Protein AF-A0A971PGK1-F1 (afdb_monomer_lite)

Sequence (91 aa):
MSVEIVVWLTTFVLIVLAELGDKTQLAILLVTSSHPNQRWMIFLASSLALALCVLVEVTIGATLAHYIGVGMINRISGGVFLIIGLIGIFK

Structure (mmCIF, N/CA/C/O backbone):
data_AF-A0A971PGK1-F1
#
_entry.id   AF-A0A971PGK1-F1
#
loop_
_atom_site.group_PDB
_atom_site.id
_atom_site.type_symbol
_atom_site.label_atom_id
_atom_site.label_alt_id
_atom_site.label_comp_id
_atom_site.label_asym_id
_atom_site.label_entity_id
_atom_site.label_seq_id
_atom_site.pdbx_PDB_ins_code
_atom_site.Cartn_x
_atom_site.Cartn_y
_atom_site.Cartn_z
_atom_site.occupancy
_atom_site.B_iso_or_equiv
_atom_site.auth_seq_id
_atom_site.auth_comp_id
_atom_site.auth_asym_id
_atom_site.auth_atom_id
_atom_site.pdbx_PDB_model_num
ATOM 1 N N . MET A 1 1 ? -1.182 -22.324 13.715 1.00 63.44 1 MET A N 1
ATOM 2 C CA . MET A 1 1 ? -0.605 -21.082 13.152 1.00 63.44 1 MET A CA 1
ATOM 3 C C . MET A 1 1 ? -0.764 -19.986 14.184 1.00 63.44 1 MET A C 1
ATOM 5 O O . MET A 1 1 ? -1.845 -19.883 14.750 1.00 63.44 1 MET A O 1
ATOM 9 N N . SER A 1 2 ? 0.285 -19.213 14.458 1.00 82.75 2 SER A N 1
ATOM 10 C CA . SER A 1 2 ? 0.170 -17.992 15.260 1.00 82.75 2 SER A CA 1
ATOM 11 C C . SER A 1 2 ? -0.761 -17.004 14.550 1.00 82.75 2 SER A C 1
ATOM 13 O O . SER A 1 2 ? -0.715 -16.879 13.327 1.00 82.75 2 SER A O 1
ATOM 15 N N . VAL A 1 3 ? -1.626 -16.320 15.303 1.00 88.44 3 VAL A N 1
ATOM 16 C CA . VAL A 1 3 ? -2.593 -15.345 14.759 1.00 88.44 3 VAL A CA 1
ATOM 17 C C . VAL A 1 3 ? -1.885 -14.271 13.923 1.00 88.44 3 VAL A C 1
ATOM 19 O O . VAL A 1 3 ? -2.379 -13.880 12.872 1.00 88.44 3 VAL A O 1
ATOM 22 N N . GLU A 1 4 ? -0.674 -13.880 14.319 1.00 91.00 4 GLU A N 1
ATOM 23 C CA . GLU A 1 4 ? 0.153 -12.910 13.594 1.00 91.00 4 GLU A CA 1
ATOM 24 C C . GLU A 1 4 ? 0.491 -13.345 12.164 1.00 91.00 4 GLU A C 1
ATOM 26 O O . GLU A 1 4 ? 0.394 -12.543 11.236 1.00 91.00 4 GLU A O 1
ATOM 31 N N . ILE A 1 5 ? 0.822 -14.625 11.954 1.00 91.69 5 ILE A N 1
ATOM 32 C CA . ILE A 1 5 ? 1.170 -15.128 10.619 1.00 91.69 5 ILE A CA 1
ATOM 33 C C . ILE A 1 5 ? -0.058 -15.130 9.700 1.00 91.69 5 ILE A C 1
ATOM 35 O O . ILE A 1 5 ? 0.058 -14.878 8.503 1.00 91.69 5 ILE A O 1
ATOM 39 N N . VAL A 1 6 ? -1.245 -15.385 10.267 1.00 93.12 6 VAL A N 1
ATOM 40 C CA . VAL A 1 6 ? -2.516 -15.353 9.533 1.00 93.12 6 VAL A CA 1
ATOM 41 C C . VAL A 1 6 ? -2.816 -13.923 9.092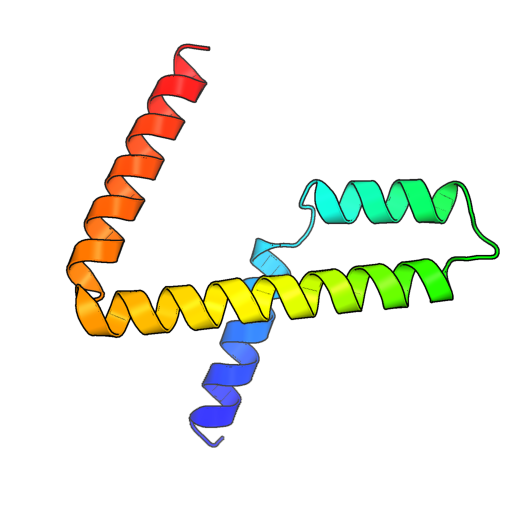 1.00 93.12 6 VAL A C 1
ATOM 43 O O . VAL A 1 6 ? -3.127 -13.700 7.924 1.00 93.12 6 VAL A O 1
ATOM 46 N N . VAL A 1 7 ? -2.691 -12.948 9.996 1.00 91.38 7 VAL A N 1
ATOM 47 C CA . VAL A 1 7 ? -2.937 -11.528 9.696 1.00 91.38 7 VAL A CA 1
ATOM 48 C C . VAL A 1 7 ? -1.959 -11.011 8.643 1.00 91.38 7 VAL A C 1
ATOM 50 O O . VAL A 1 7 ? -2.377 -10.342 7.700 1.00 91.38 7 VAL A O 1
ATOM 53 N N . TRP A 1 8 ? -0.678 -11.366 8.747 1.00 91.44 8 TRP A N 1
ATOM 54 C CA . TRP A 1 8 ? 0.325 -10.974 7.759 1.00 91.44 8 TRP A CA 1
ATOM 55 C C . TRP A 1 8 ? 0.008 -11.535 6.368 1.00 91.44 8 TRP A C 1
ATOM 57 O O . TRP A 1 8 ? -0.060 -10.782 5.399 1.00 91.44 8 TRP A O 1
ATOM 67 N N . LEU A 1 9 ? -0.261 -12.843 6.273 1.00 94.25 9 LEU A N 1
ATOM 68 C CA . LEU A 1 9 ? -0.529 -13.504 4.994 1.00 94.25 9 LEU A CA 1
ATOM 69 C C . LEU A 1 9 ? -1.827 -13.001 4.351 1.00 94.25 9 LEU A C 1
ATOM 71 O O . LEU A 1 9 ? -1.868 -12.748 3.150 1.00 94.25 9 LEU A O 1
ATOM 75 N N . THR A 1 10 ? -2.887 -12.842 5.145 1.00 94.00 10 THR A N 1
ATOM 76 C CA . THR A 1 10 ? -4.184 -12.355 4.651 1.00 94.00 10 THR A CA 1
ATOM 77 C C . THR A 1 10 ? -4.086 -10.920 4.155 1.00 94.00 10 THR A C 1
ATOM 79 O O . THR A 1 10 ? -4.523 -10.642 3.044 1.00 94.00 10 THR A O 1
ATOM 82 N N . THR A 1 11 ? -3.454 -10.030 4.924 1.00 91.12 11 THR A N 1
ATOM 83 C CA . THR A 1 11 ? -3.240 -8.633 4.523 1.00 91.12 11 THR A CA 1
ATOM 84 C C . THR A 1 11 ? -2.386 -8.550 3.260 1.00 91.12 11 THR A C 1
ATOM 86 O O . THR A 1 11 ? -2.744 -7.834 2.331 1.00 91.12 11 THR A O 1
ATOM 89 N N . PHE A 1 12 ? -1.303 -9.330 3.180 1.00 89.25 12 PHE A N 1
ATOM 90 C CA . PHE A 1 12 ? -0.450 -9.381 1.995 1.00 89.25 12 PHE A CA 1
ATOM 91 C C . PHE A 1 12 ? -1.230 -9.804 0.745 1.00 89.25 12 PHE A C 1
ATOM 93 O O . PHE A 1 12 ? -1.195 -9.114 -0.271 1.00 89.25 12 PHE A O 1
ATOM 100 N N . VAL A 1 13 ? -1.976 -10.909 0.827 1.00 92.44 13 VAL A N 1
ATOM 101 C CA . VAL A 1 13 ? -2.766 -11.423 -0.300 1.00 92.44 13 VAL A CA 1
ATOM 102 C C . VAL A 1 13 ? -3.861 -10.436 -0.706 1.00 92.44 13 VAL A C 1
ATOM 104 O O . VAL A 1 13 ? -4.035 -10.192 -1.897 1.00 92.44 13 VAL A O 1
ATOM 107 N N . LEU A 1 14 ? -4.567 -9.841 0.261 1.00 92.12 14 LEU A N 1
ATOM 108 C CA . LEU A 1 14 ? -5.616 -8.854 -0.002 1.00 92.12 14 LEU A CA 1
ATOM 109 C C . LEU A 1 14 ? -5.073 -7.617 -0.717 1.00 92.12 14 LEU A C 1
ATOM 111 O O . LEU A 1 14 ? -5.671 -7.194 -1.700 1.00 92.12 14 LEU A O 1
ATOM 115 N N . ILE A 1 15 ? -3.945 -7.066 -0.260 1.00 88.25 15 ILE A N 1
ATOM 116 C CA . ILE A 1 15 ? -3.334 -5.887 -0.886 1.00 88.25 15 ILE A CA 1
ATOM 117 C C . ILE A 1 15 ? -2.847 -6.227 -2.293 1.00 88.25 15 ILE A C 1
ATOM 119 O O . ILE A 1 15 ? -3.148 -5.497 -3.229 1.00 88.25 15 ILE A O 1
ATOM 123 N N . VAL A 1 16 ? -2.158 -7.359 -2.479 1.00 85.69 16 VAL A N 1
ATOM 124 C CA . VAL A 1 16 ? -1.691 -7.771 -3.813 1.00 85.69 16 VAL A CA 1
ATOM 125 C C . VAL A 1 16 ? -2.858 -7.925 -4.785 1.00 85.69 16 VAL A C 1
ATOM 127 O O . VAL A 1 16 ? -2.752 -7.468 -5.916 1.00 85.69 16 VAL A O 1
ATOM 130 N N . LEU A 1 17 ? -3.964 -8.541 -4.358 1.00 89.12 17 LEU A N 1
ATOM 131 C CA . LEU A 1 17 ? -5.169 -8.689 -5.179 1.00 89.12 17 LEU A CA 1
ATOM 132 C C . LEU A 1 17 ? -5.852 -7.350 -5.471 1.00 89.12 17 LEU A C 1
ATOM 134 O O . LEU A 1 17 ? -6.318 -7.156 -6.588 1.00 89.12 17 LEU A O 1
ATOM 138 N N . ALA A 1 18 ? -5.924 -6.454 -4.485 1.00 87.12 18 ALA A N 1
ATOM 139 C CA . ALA A 1 18 ? -6.544 -5.140 -4.638 1.00 87.12 18 ALA A CA 1
ATOM 140 C C . ALA A 1 18 ? -5.751 -4.231 -5.588 1.00 87.12 18 ALA A C 1
ATOM 142 O O . ALA A 1 18 ? -6.347 -3.491 -6.363 1.00 87.12 18 ALA A O 1
ATOM 143 N N . GLU A 1 19 ? -4.422 -4.326 -5.553 1.00 84.88 19 GLU A N 1
ATOM 144 C CA . GLU A 1 19 ? -3.512 -3.533 -6.386 1.00 84.88 19 GLU A CA 1
ATOM 145 C C . GLU A 1 19 ? -3.240 -4.168 -7.760 1.00 84.88 19 GLU A C 1
ATOM 147 O O . GLU A 1 19 ? -2.643 -3.538 -8.638 1.00 84.88 19 GLU A O 1
ATOM 152 N N . LEU A 1 20 ? -3.636 -5.430 -7.976 1.00 83.25 20 LEU A N 1
ATOM 153 C CA . LEU A 1 20 ? -3.339 -6.148 -9.213 1.00 83.25 20 LEU A CA 1
ATOM 154 C C . LEU A 1 20 ? -4.039 -5.493 -10.409 1.00 83.25 20 LEU A C 1
ATOM 156 O O . LEU A 1 20 ? -5.265 -5.474 -10.505 1.00 83.25 20 LEU A O 1
ATOM 160 N N . GLY A 1 21 ? -3.247 -5.030 -11.373 1.00 78.00 21 GLY A N 1
ATOM 161 C CA . GLY A 1 21 ? -3.774 -4.399 -12.582 1.00 78.00 21 GLY A CA 1
ATOM 162 C C . GLY A 1 21 ? -4.129 -2.924 -12.412 1.00 78.00 21 GLY A C 1
ATOM 163 O O . GLY A 1 21 ? -4.780 -2.361 -13.296 1.00 78.00 21 GLY A O 1
ATOM 164 N N . ASP A 1 22 ? -3.675 -2.281 -11.333 1.00 89.81 22 ASP A N 1
ATOM 165 C CA . ASP A 1 22 ? -3.736 -0.827 -11.242 1.00 89.81 22 ASP A CA 1
ATOM 166 C C . ASP A 1 22 ? -2.930 -0.159 -12.377 1.00 89.81 22 ASP A C 1
ATOM 168 O O . ASP A 1 22 ? -1.968 -0.699 -12.942 1.00 89.81 22 ASP A O 1
ATOM 172 N N . LYS A 1 23 ? -3.331 1.066 -12.721 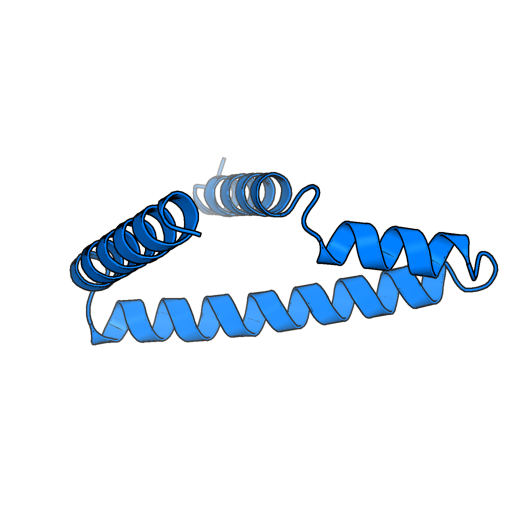1.00 86.88 23 LYS A N 1
ATOM 173 C CA . LYS A 1 23 ? -2.707 1.906 -13.744 1.00 86.88 23 LYS A CA 1
ATOM 174 C C . LYS A 1 23 ? -1.211 2.090 -13.502 1.00 86.88 23 LYS A C 1
ATOM 176 O O . LYS A 1 23 ? -0.457 2.177 -14.471 1.00 86.88 23 LYS A O 1
ATOM 181 N N . THR A 1 24 ? -0.769 2.123 -12.244 1.00 89.19 24 THR A N 1
ATOM 182 C CA . THR A 1 24 ? 0.656 2.208 -11.902 1.00 89.19 24 THR A CA 1
ATOM 183 C C . THR A 1 24 ? 1.427 0.961 -12.349 1.00 89.19 24 THR A C 1
ATOM 185 O O . THR A 1 24 ? 2.482 1.089 -12.973 1.00 89.19 24 THR A O 1
ATOM 188 N N . GLN A 1 25 ? 0.879 -0.241 -12.143 1.00 90.44 25 GLN A N 1
ATOM 189 C CA . GLN A 1 25 ? 1.494 -1.499 -12.580 1.00 90.44 25 GLN A CA 1
ATOM 190 C C . GLN A 1 25 ? 1.567 -1.596 -14.108 1.00 90.44 25 GLN A C 1
ATOM 192 O O . GLN A 1 25 ? 2.603 -1.980 -14.656 1.00 90.44 25 GLN A O 1
ATOM 197 N N . LEU A 1 26 ? 0.508 -1.181 -14.813 1.00 91.12 26 LEU A N 1
ATOM 198 C CA . LEU A 1 26 ? 0.514 -1.112 -16.278 1.00 91.12 26 LEU A CA 1
ATOM 199 C C . LEU A 1 26 ? 1.557 -0.113 -16.802 1.00 91.12 26 LEU A C 1
ATOM 201 O O . LEU A 1 26 ? 2.265 -0.414 -17.763 1.00 91.12 26 LEU A O 1
ATOM 205 N N . ALA A 1 27 ? 1.710 1.046 -16.156 1.00 92.06 27 ALA A N 1
ATOM 206 C CA . ALA A 1 27 ? 2.740 2.017 -16.518 1.00 92.06 27 ALA A CA 1
ATOM 207 C C . ALA A 1 27 ? 4.157 1.446 -16.334 1.00 92.06 27 ALA A C 1
ATOM 209 O O . ALA A 1 27 ? 4.997 1.591 -17.222 1.00 92.06 27 ALA A O 1
ATOM 210 N N . ILE A 1 28 ? 4.417 0.739 -15.228 1.00 93.62 28 ILE A N 1
ATOM 211 C CA . ILE A 1 28 ? 5.708 0.078 -14.976 1.00 93.62 28 ILE A CA 1
ATOM 212 C C . ILE A 1 28 ? 5.993 -0.984 -16.043 1.00 93.62 28 ILE A C 1
ATOM 214 O O . ILE A 1 28 ? 7.118 -1.060 -16.547 1.00 93.62 28 ILE A O 1
ATOM 218 N N . LEU A 1 29 ? 4.985 -1.773 -16.428 1.00 92.00 29 LEU A N 1
ATOM 219 C CA . LEU A 1 29 ? 5.106 -2.755 -17.506 1.00 92.00 29 LEU A CA 1
ATOM 220 C C . LEU A 1 29 ? 5.478 -2.084 -18.834 1.00 92.00 29 LEU A C 1
ATOM 222 O O . LEU A 1 29 ? 6.444 -2.502 -19.465 1.00 92.00 29 LEU A O 1
ATOM 226 N N . LEU A 1 30 ? 4.797 -1.000 -19.219 1.00 93.38 30 LEU A N 1
ATOM 227 C CA . LEU A 1 30 ? 5.089 -0.251 -20.451 1.00 93.38 30 LEU A CA 1
ATOM 228 C C . LEU A 1 30 ? 6.499 0.363 -20.459 1.00 93.38 30 LEU A C 1
ATOM 230 O O . LEU A 1 30 ? 7.210 0.298 -21.469 1.00 93.38 30 LEU A O 1
ATOM 234 N N . VAL A 1 31 ? 6.928 0.929 -19.326 1.00 93.50 31 VAL A N 1
ATOM 235 C CA . VAL A 1 31 ? 8.280 1.489 -19.162 1.00 93.50 31 VAL A CA 1
ATOM 236 C C . VAL A 1 31 ? 9.335 0.387 -19.270 1.00 93.50 31 VAL A C 1
ATOM 238 O O . VAL A 1 31 ? 10.351 0.576 -19.942 1.00 93.50 31 VAL A O 1
ATOM 241 N N . THR A 1 32 ? 9.064 -0.781 -18.682 1.00 95.25 32 THR A N 1
ATOM 242 C CA . THR A 1 32 ? 9.938 -1.960 -18.751 1.00 95.25 32 THR A CA 1
ATOM 243 C C . THR A 1 32 ? 10.020 -2.526 -20.168 1.00 95.25 32 THR A C 1
ATOM 245 O O . THR A 1 32 ? 11.113 -2.855 -20.626 1.00 95.25 32 THR A O 1
ATOM 248 N N . SER A 1 33 ? 8.898 -2.588 -20.893 1.00 92.75 33 SER A N 1
ATOM 249 C CA . SER A 1 33 ? 8.861 -3.023 -22.295 1.00 92.75 33 SER A CA 1
ATOM 250 C C . SER A 1 33 ? 9.659 -2.098 -23.214 1.00 92.75 33 SER A C 1
ATOM 252 O O . SER A 1 33 ? 10.308 -2.578 -24.138 1.00 92.75 33 SER A O 1
ATOM 254 N N . SER A 1 34 ? 9.661 -0.790 -22.940 1.00 93.69 34 SER A N 1
ATOM 255 C CA . SER A 1 34 ? 10.449 0.192 -23.701 1.00 93.69 34 SER A CA 1
ATOM 256 C C . SER A 1 34 ? 11.952 0.155 -23.376 1.00 93.69 34 SER A C 1
ATOM 258 O O . SER A 1 34 ? 12.764 0.555 -24.205 1.00 93.69 34 SER A O 1
ATOM 260 N N . HIS A 1 35 ? 12.341 -0.342 -22.193 1.00 92.50 35 HIS A N 1
ATOM 261 C CA . HIS A 1 35 ? 13.733 -0.359 -21.714 1.00 92.50 35 HIS A CA 1
ATOM 262 C C . HIS A 1 35 ? 14.148 -1.747 -21.182 1.00 92.50 35 HIS A C 1
ATOM 264 O O . HIS A 1 35 ? 14.454 -1.903 -19.993 1.00 92.50 35 HIS A O 1
ATOM 270 N N . PRO A 1 36 ? 14.229 -2.778 -22.045 1.00 88.31 36 PRO A N 1
ATOM 271 C CA . PRO A 1 36 ? 14.430 -4.167 -21.617 1.00 88.31 36 PRO A CA 1
ATOM 272 C C . PRO A 1 36 ? 15.751 -4.397 -20.863 1.00 88.31 36 PRO A C 1
ATOM 274 O O . PRO A 1 36 ? 15.805 -5.207 -19.934 1.00 88.31 36 PRO A O 1
ATOM 277 N N . ASN A 1 37 ? 16.804 -3.644 -21.199 1.00 92.94 37 ASN A N 1
ATOM 278 C CA . ASN A 1 37 ? 18.113 -3.729 -20.536 1.00 92.94 37 ASN A CA 1
ATOM 279 C C . ASN A 1 37 ? 18.091 -3.211 -19.086 1.00 92.94 37 ASN A C 1
ATOM 281 O O . ASN A 1 37 ? 18.983 -3.531 -18.306 1.00 92.94 37 ASN A O 1
ATOM 285 N N . GLN A 1 38 ? 17.074 -2.433 -18.710 1.00 93.44 38 GLN A N 1
ATOM 286 C CA . GLN A 1 38 ? 16.943 -1.800 -17.396 1.00 93.44 38 GLN A CA 1
ATOM 287 C C . GLN A 1 38 ? 15.883 -2.465 -16.506 1.00 93.44 38 GLN A C 1
ATOM 289 O O . GLN A 1 38 ? 15.602 -1.972 -15.415 1.00 93.44 38 GLN A O 1
ATOM 294 N N . ARG A 1 39 ? 15.323 -3.610 -16.920 1.00 92.75 39 ARG A N 1
ATOM 295 C CA . ARG A 1 39 ? 14.224 -4.309 -16.225 1.00 92.75 39 ARG A CA 1
ATOM 296 C C . ARG A 1 39 ? 14.426 -4.483 -14.715 1.00 92.75 39 ARG A C 1
ATOM 298 O O . ARG A 1 39 ? 13.504 -4.248 -13.944 1.00 92.75 39 ARG A O 1
ATOM 305 N N . TRP A 1 40 ? 15.636 -4.839 -14.281 1.00 93.19 40 TRP A N 1
ATOM 306 C CA . TRP A 1 40 ? 15.945 -5.047 -12.863 1.00 93.19 40 TRP A CA 1
ATOM 307 C C . TRP A 1 40 ? 16.000 -3.737 -12.075 1.00 93.19 40 TRP A C 1
ATOM 309 O O . TRP A 1 40 ? 15.530 -3.682 -10.943 1.00 93.19 40 TRP A O 1
ATOM 319 N N . MET A 1 41 ? 16.521 -2.671 -12.686 1.00 95.19 41 MET A N 1
ATOM 320 C CA . MET A 1 41 ? 16.531 -1.337 -12.087 1.00 95.19 41 MET A CA 1
ATOM 321 C C . MET A 1 41 ? 15.104 -0.803 -11.938 1.00 95.19 41 MET A C 1
ATOM 323 O O . MET A 1 41 ? 14.748 -0.306 -10.875 1.00 95.19 41 MET A O 1
ATOM 327 N N . ILE A 1 42 ? 14.277 -0.956 -12.976 1.00 94.75 42 ILE A N 1
ATOM 328 C CA . ILE A 1 42 ? 12.873 -0.525 -12.967 1.00 94.75 42 ILE A CA 1
ATOM 329 C C . ILE A 1 42 ? 12.079 -1.318 -11.924 1.00 94.75 42 ILE A C 1
ATOM 331 O O . ILE A 1 42 ? 11.313 -0.730 -11.162 1.00 94.75 42 ILE A O 1
ATOM 335 N N . PHE A 1 43 ? 12.304 -2.630 -11.828 1.00 92.56 43 PHE A N 1
ATOM 336 C CA . PHE A 1 43 ? 11.697 -3.475 -10.801 1.00 92.56 43 PHE A CA 1
ATOM 337 C C . PHE A 1 43 ? 12.061 -3.016 -9.383 1.00 92.56 43 PHE A C 1
ATOM 339 O O . PHE A 1 43 ? 11.174 -2.842 -8.552 1.00 92.56 43 PHE A O 1
ATOM 346 N N . LEU A 1 44 ? 13.344 -2.769 -9.103 1.00 95.62 44 LEU A N 1
ATOM 347 C CA . LEU A 1 44 ? 13.779 -2.305 -7.782 1.00 95.62 44 LEU A CA 1
ATOM 348 C C . LEU A 1 44 ? 13.234 -0.912 -7.456 1.00 95.62 44 LEU A C 1
ATOM 350 O O . LEU A 1 44 ? 12.733 -0.698 -6.355 1.00 95.62 44 LEU A O 1
ATOM 354 N N . ALA A 1 45 ? 13.287 0.016 -8.412 1.00 94.38 45 ALA A N 1
ATOM 355 C CA . ALA A 1 45 ? 12.786 1.373 -8.230 1.00 94.38 45 ALA A CA 1
ATOM 356 C C . ALA A 1 45 ? 11.273 1.390 -7.961 1.00 94.38 45 ALA A C 1
ATOM 358 O O . ALA A 1 45 ? 10.825 2.036 -7.017 1.00 94.38 45 ALA A O 1
ATOM 359 N N . SER A 1 46 ? 10.493 0.644 -8.749 1.00 93.19 46 SER A N 1
ATOM 360 C CA . SER A 1 46 ? 9.039 0.542 -8.569 1.00 93.19 46 SER A CA 1
ATOM 361 C C . SER A 1 46 ? 8.652 -0.179 -7.280 1.00 93.19 46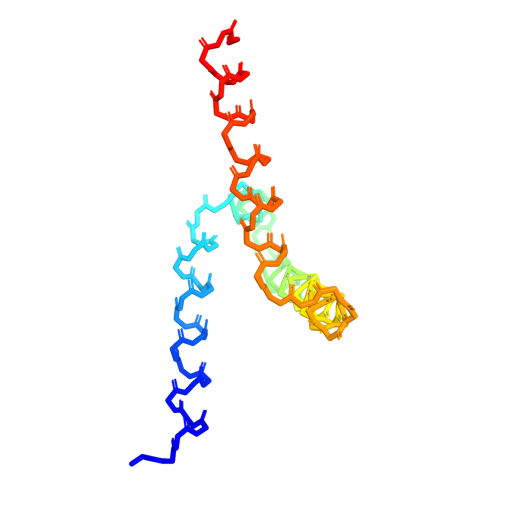 SER A C 1
ATOM 363 O O . SER A 1 46 ? 7.767 0.290 -6.570 1.00 93.19 46 SER A O 1
ATOM 365 N N . SER A 1 47 ? 9.350 -1.260 -6.924 1.00 91.81 47 SER A N 1
ATOM 366 C CA . SER A 1 47 ? 9.118 -1.977 -5.663 1.00 91.81 47 SER A CA 1
ATOM 367 C C . SER A 1 47 ? 9.401 -1.090 -4.451 1.00 91.81 47 SER A C 1
ATOM 369 O O . SER A 1 47 ? 8.632 -1.086 -3.493 1.00 91.81 47 SER A O 1
ATOM 371 N N . LEU A 1 48 ? 10.485 -0.308 -4.494 1.00 95.31 48 LEU A N 1
ATOM 372 C CA . LEU A 1 48 ? 10.841 0.619 -3.423 1.00 95.31 48 LEU A CA 1
ATOM 373 C C . LEU A 1 48 ? 9.832 1.767 -3.327 1.00 95.31 48 LEU A C 1
ATOM 375 O O . LEU A 1 48 ? 9.405 2.109 -2.227 1.00 95.31 48 LEU A O 1
ATOM 379 N N . ALA A 1 49 ? 9.405 2.322 -4.463 1.00 92.94 49 ALA A N 1
ATOM 380 C CA . ALA A 1 49 ? 8.364 3.343 -4.498 1.00 92.94 49 ALA A CA 1
ATOM 381 C C . ALA A 1 49 ? 7.045 2.832 -3.894 1.00 92.94 49 ALA A C 1
ATOM 383 O O . ALA A 1 49 ? 6.460 3.515 -3.055 1.00 92.94 49 ALA A O 1
ATOM 384 N N . LEU A 1 50 ? 6.620 1.615 -4.253 1.00 90.44 50 LEU A N 1
ATOM 385 C CA . LEU A 1 50 ? 5.425 0.981 -3.692 1.00 90.44 50 LEU A CA 1
ATOM 386 C C . LEU A 1 50 ? 5.566 0.763 -2.181 1.00 90.44 50 LEU A C 1
ATOM 388 O O . LEU A 1 50 ? 4.674 1.128 -1.423 1.00 90.44 50 LEU A O 1
ATOM 392 N N . ALA A 1 51 ? 6.703 0.228 -1.728 1.00 91.38 51 ALA A N 1
ATOM 393 C CA . ALA A 1 51 ? 6.953 -0.005 -0.307 1.00 91.38 51 ALA A CA 1
ATOM 394 C C . ALA A 1 51 ? 6.907 1.296 0.512 1.00 91.38 51 ALA A C 1
ATOM 396 O O . ALA A 1 51 ? 6.325 1.319 1.595 1.00 91.38 51 ALA A O 1
ATOM 397 N N . LEU A 1 52 ? 7.481 2.385 -0.010 1.00 95.38 52 LEU A N 1
ATOM 398 C CA . LEU A 1 52 ? 7.405 3.700 0.627 1.00 95.38 52 LEU A CA 1
ATOM 399 C C . LEU A 1 52 ? 5.979 4.257 0.633 1.00 95.38 52 LEU A C 1
ATOM 401 O O . LEU A 1 52 ? 5.567 4.831 1.637 1.00 95.38 52 LEU A O 1
ATOM 405 N N . CYS A 1 53 ? 5.221 4.071 -0.449 1.00 92.69 53 CYS A N 1
ATOM 406 C CA . CYS A 1 53 ? 3.828 4.507 -0.517 1.00 92.69 53 CYS A CA 1
ATOM 407 C C . CYS A 1 53 ? 2.978 3.793 0.540 1.00 92.69 53 CYS A C 1
ATOM 409 O O . CYS A 1 53 ? 2.345 4.452 1.361 1.00 92.69 53 CYS A O 1
ATOM 411 N N . VAL A 1 54 ? 3.067 2.461 0.606 1.00 90.88 54 VAL A N 1
ATOM 412 C CA . VAL A 1 54 ? 2.348 1.649 1.600 1.00 90.88 54 VAL A CA 1
ATOM 413 C C . VAL A 1 54 ? 2.766 2.020 3.023 1.00 90.88 54 VAL A C 1
ATOM 415 O O . VAL A 1 54 ? 1.925 2.103 3.916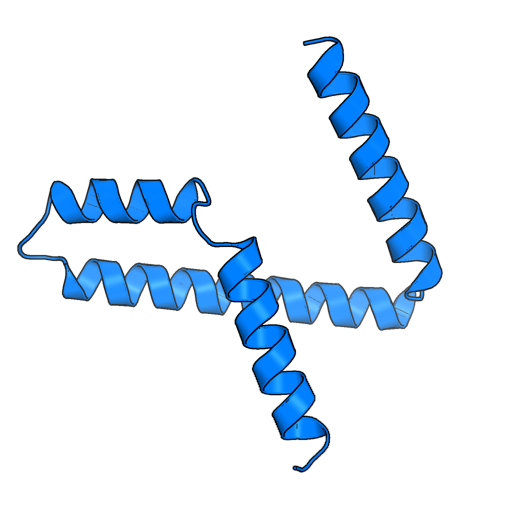 1.00 90.88 54 VAL A O 1
ATOM 418 N N . LEU A 1 55 ? 4.054 2.290 3.260 1.00 93.06 55 LEU A N 1
ATOM 419 C CA . LEU A 1 55 ? 4.528 2.748 4.566 1.00 93.06 55 LEU A CA 1
ATOM 420 C C . LEU A 1 55 ? 3.829 4.050 4.985 1.00 93.06 55 LEU A C 1
ATOM 422 O O . LEU A 1 55 ? 3.378 4.176 6.125 1.00 93.06 55 LEU A O 1
ATOM 426 N N . VAL A 1 56 ? 3.713 5.009 4.068 1.00 95.88 56 VAL A N 1
ATOM 427 C CA . VAL A 1 56 ? 3.019 6.280 4.312 1.00 95.88 56 VAL A CA 1
ATOM 428 C C . VAL A 1 56 ? 1.517 6.060 4.524 1.00 95.88 56 VAL A C 1
ATOM 430 O O . VAL A 1 56 ? 0.956 6.578 5.486 1.00 95.88 56 VAL A O 1
ATOM 433 N N . GLU A 1 57 ? 0.864 5.250 3.694 1.00 91.75 57 GLU A N 1
ATOM 434 C CA . GLU A 1 57 ? -0.568 4.950 3.815 1.00 91.75 57 GLU A CA 1
ATOM 435 C C . GLU A 1 57 ? -0.914 4.284 5.146 1.00 91.75 57 GLU A C 1
ATOM 437 O O . GLU A 1 57 ? -1.839 4.714 5.837 1.00 91.75 57 GLU A O 1
ATOM 442 N N . VAL A 1 58 ? -0.148 3.265 5.542 1.00 91.19 58 VAL A N 1
ATOM 443 C CA . VAL A 1 58 ? -0.381 2.527 6.787 1.00 91.19 58 VAL A CA 1
ATOM 444 C C . VAL A 1 58 ? -0.094 3.406 8.001 1.00 91.19 58 VAL A C 1
ATOM 446 O O . VAL A 1 58 ? -0.880 3.399 8.947 1.00 91.19 58 VAL A O 1
ATOM 449 N N . THR A 1 59 ? 0.990 4.191 7.993 1.00 94.44 59 THR A N 1
ATOM 450 C CA . THR A 1 59 ? 1.314 5.080 9.125 1.00 94.44 59 THR A CA 1
ATOM 451 C C . THR A 1 59 ? 0.251 6.156 9.318 1.00 94.44 59 THR A C 1
ATOM 453 O O . THR A 1 59 ? -0.224 6.359 10.439 1.00 94.44 59 THR A O 1
ATOM 456 N N . ILE A 1 60 ? -0.184 6.804 8.237 1.00 94.56 60 ILE A N 1
ATOM 457 C CA . ILE A 1 60 ? -1.245 7.812 8.278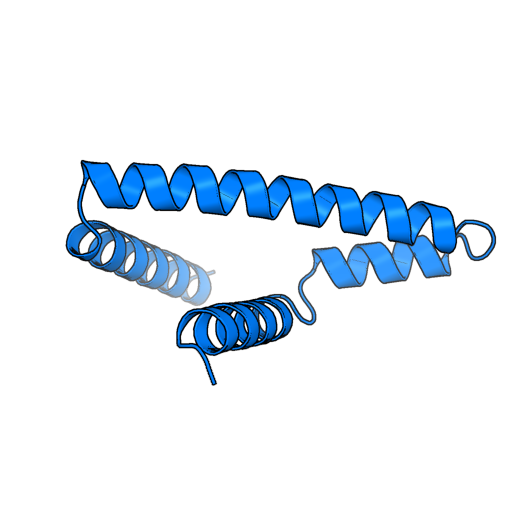 1.00 94.56 60 ILE A CA 1
ATOM 458 C C . ILE A 1 60 ? -2.580 7.172 8.673 1.00 94.56 60 ILE A C 1
ATOM 460 O O . ILE A 1 60 ? -3.254 7.670 9.575 1.00 94.56 60 ILE A O 1
ATOM 464 N N . GLY A 1 61 ? -2.946 6.050 8.050 1.00 91.25 61 GLY A N 1
ATOM 465 C CA . GLY A 1 61 ? -4.201 5.346 8.305 1.00 91.25 61 GLY A CA 1
ATOM 466 C C . GLY A 1 61 ? -4.322 4.853 9.746 1.00 91.25 61 GLY A C 1
ATOM 467 O O . GLY A 1 61 ? -5.349 5.078 10.386 1.00 91.25 61 GLY A O 1
ATOM 468 N N . ALA A 1 62 ? -3.261 4.254 10.292 1.00 90.62 62 ALA A N 1
ATOM 469 C CA . ALA A 1 62 ? -3.223 3.807 11.683 1.00 90.62 62 ALA A CA 1
ATOM 470 C C . ALA A 1 62 ? -3.303 4.986 12.664 1.00 90.62 62 ALA A C 1
ATOM 472 O O . ALA A 1 62 ? -4.048 4.929 13.644 1.00 90.62 62 ALA A O 1
ATOM 473 N N . THR A 1 63 ? -2.588 6.078 12.376 1.00 92.81 63 THR A N 1
ATOM 474 C CA . THR A 1 63 ? -2.620 7.292 13.203 1.00 92.81 63 THR A CA 1
ATOM 475 C C . THR A 1 63 ? -4.020 7.905 13.217 1.00 92.81 63 THR A C 1
ATOM 477 O O . THR A 1 63 ? -4.573 8.172 14.281 1.00 92.81 63 THR A O 1
ATOM 480 N N . LEU A 1 64 ? -4.648 8.066 12.050 1.00 91.56 64 LEU A N 1
ATOM 481 C CA . LEU A 1 64 ? -6.027 8.549 11.942 1.00 91.56 64 LEU A CA 1
ATOM 482 C C . LEU A 1 64 ? -7.007 7.629 12.674 1.00 91.56 64 LEU A C 1
ATOM 484 O O . LEU A 1 64 ? -7.840 8.115 13.439 1.00 91.56 64 LEU A O 1
ATOM 488 N N . ALA A 1 65 ? -6.888 6.311 12.502 1.00 90.75 65 ALA A N 1
ATOM 489 C CA . ALA A 1 65 ? -7.740 5.342 13.188 1.00 90.75 65 ALA A CA 1
ATOM 490 C C . ALA A 1 65 ? -7.662 5.473 14.713 1.00 90.75 65 ALA A C 1
ATOM 492 O O . ALA A 1 65 ? -8.684 5.319 15.384 1.00 90.75 65 ALA A O 1
ATOM 493 N N . HIS A 1 66 ? -6.488 5.824 15.243 1.00 91.12 66 HIS A N 1
ATOM 494 C CA . HIS A 1 66 ? -6.292 6.079 16.664 1.00 91.12 66 HIS A CA 1
ATOM 495 C C . HIS A 1 66 ? -6.962 7.382 17.142 1.00 91.12 66 HIS A C 1
ATOM 497 O O . HIS A 1 66 ? -7.517 7.410 18.237 1.00 91.12 66 HIS A O 1
ATOM 503 N N . TYR A 1 67 ? -6.947 8.458 16.345 1.00 91.31 67 TYR A N 1
ATOM 504 C CA . TYR A 1 67 ? -7.502 9.759 16.757 1.00 91.31 67 TYR A CA 1
ATOM 505 C C . TYR A 1 67 ? -9.022 9.886 16.592 1.00 91.31 67 TYR A C 1
ATOM 507 O O . TYR A 1 67 ? -9.688 10.412 17.480 1.00 91.31 67 TYR A O 1
ATOM 515 N N . ILE A 1 68 ? -9.574 9.453 15.455 1.00 89.75 68 ILE A N 1
ATOM 516 C CA . ILE A 1 68 ? -10.992 9.682 15.100 1.00 89.75 68 ILE A CA 1
ATOM 517 C C . ILE A 1 68 ? -11.857 8.417 15.175 1.00 89.75 68 ILE A C 1
ATOM 519 O O . ILE A 1 68 ? -13.079 8.494 15.040 1.00 89.75 68 ILE A O 1
ATOM 523 N N . GLY A 1 69 ? -11.240 7.258 15.421 1.00 89.56 69 GLY A N 1
ATOM 524 C CA . GLY A 1 69 ? -11.913 5.968 15.514 1.00 89.56 69 GLY A CA 1
ATOM 525 C C . GLY A 1 69 ? -12.299 5.376 14.153 1.00 89.56 69 GLY A C 1
ATOM 526 O O . GLY A 1 69 ? -12.758 6.059 13.235 1.00 89.56 69 GLY A O 1
ATOM 527 N N . VAL A 1 70 ? -12.176 4.050 14.039 1.00 88.88 70 VAL A N 1
ATOM 528 C CA . VAL A 1 70 ? -12.433 3.287 12.799 1.00 88.88 70 VAL A CA 1
ATOM 529 C C . VAL A 1 70 ? -13.862 3.487 12.267 1.00 88.88 70 VAL A C 1
ATOM 531 O O . VAL A 1 70 ? -14.086 3.541 11.059 1.00 88.88 70 VAL A O 1
ATOM 534 N N . GLY A 1 71 ? -14.843 3.657 13.160 1.00 89.50 71 GLY A N 1
ATOM 535 C CA . GLY A 1 71 ? -16.243 3.859 12.777 1.00 89.50 71 GLY A CA 1
ATOM 536 C C . GLY A 1 71 ? -16.488 5.152 11.991 1.00 89.50 71 GLY A C 1
ATOM 537 O O . GLY A 1 71 ? -17.284 5.151 11.052 1.00 89.50 71 GLY A O 1
ATOM 538 N N . MET A 1 72 ? -15.792 6.242 12.336 1.00 90.94 72 MET A N 1
ATOM 539 C CA . MET A 1 72 ? -15.917 7.512 11.616 1.00 90.94 72 MET A CA 1
ATOM 540 C C . MET A 1 72 ? -15.231 7.431 10.248 1.00 90.94 72 MET A C 1
ATOM 542 O O . MET A 1 72 ? -15.804 7.870 9.252 1.00 90.94 72 MET A O 1
ATOM 546 N N . ILE A 1 73 ? -14.059 6.790 10.182 1.00 91.00 73 ILE A N 1
ATOM 547 C CA . ILE A 1 73 ? -13.323 6.553 8.930 1.00 91.00 73 ILE A CA 1
ATOM 548 C C . ILE A 1 73 ? -14.191 5.789 7.926 1.00 91.00 73 ILE A C 1
ATOM 550 O O . ILE A 1 73 ? -14.308 6.213 6.780 1.00 91.00 73 ILE A O 1
ATOM 554 N N . ASN A 1 74 ? -14.866 4.720 8.360 1.00 91.31 74 ASN A N 1
ATOM 555 C CA . ASN A 1 74 ? -15.744 3.941 7.484 1.00 91.31 74 ASN A CA 1
ATOM 556 C C . ASN A 1 74 ? -16.928 4.758 6.947 1.00 91.31 74 ASN A C 1
ATOM 558 O O . ASN A 1 74 ? -17.267 4.642 5.771 1.00 91.31 74 ASN A O 1
ATOM 562 N N . ARG A 1 75 ? -17.543 5.614 7.777 1.00 93.50 75 ARG A N 1
ATOM 563 C CA . ARG A 1 75 ? -18.646 6.489 7.336 1.00 93.50 75 ARG A CA 1
ATOM 564 C C . ARG A 1 75 ? -18.179 7.521 6.313 1.00 93.50 75 ARG A C 1
ATOM 566 O O . ARG A 1 75 ? -18.853 7.716 5.306 1.00 93.50 75 ARG A O 1
ATOM 573 N N . ILE A 1 76 ? -17.030 8.154 6.559 1.00 93.81 76 ILE A N 1
ATOM 574 C CA . ILE A 1 76 ? -16.451 9.147 5.646 1.00 93.81 76 ILE A CA 1
ATOM 575 C C . ILE A 1 76 ? -16.054 8.477 4.328 1.00 93.81 76 ILE A C 1
ATOM 577 O O . ILE A 1 76 ? -16.454 8.953 3.270 1.00 93.81 76 ILE A O 1
ATOM 581 N N . SER A 1 77 ? -15.336 7.352 4.386 1.00 91.81 77 SER A N 1
ATOM 582 C CA . SER A 1 77 ? -14.909 6.597 3.203 1.00 91.81 77 SER A CA 1
ATOM 583 C C . SER A 1 77 ? -16.103 6.165 2.349 1.00 91.81 77 SER A C 1
ATOM 585 O O . SER A 1 77 ? -16.132 6.438 1.151 1.00 91.81 77 SER A O 1
ATOM 587 N N . GLY A 1 78 ? -17.148 5.601 2.967 1.00 93.94 78 GLY A N 1
ATOM 588 C CA . GLY A 1 78 ? -18.381 5.242 2.264 1.00 93.94 78 GLY A CA 1
ATOM 589 C C . GLY A 1 78 ? -19.068 6.446 1.610 1.00 93.94 78 GLY A C 1
ATOM 590 O O . GLY A 1 78 ? -19.484 6.364 0.457 1.00 93.94 78 GLY A O 1
ATOM 591 N N . GLY A 1 79 ? -19.133 7.585 2.307 1.00 96.38 79 GLY A N 1
ATOM 592 C CA . GLY A 1 79 ? -19.670 8.829 1.749 1.00 96.38 79 GLY A CA 1
ATOM 593 C 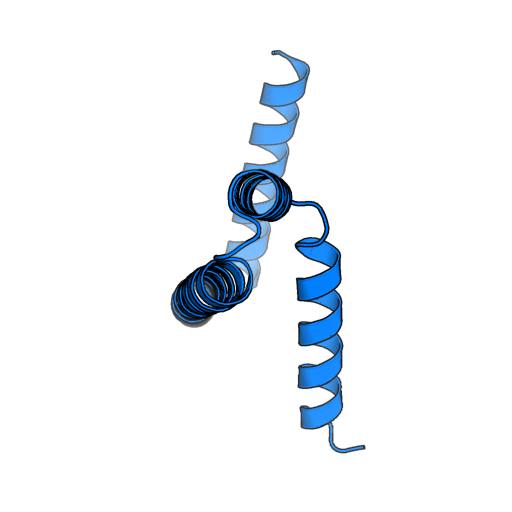C . GLY A 1 79 ? -18.877 9.321 0.536 1.00 96.38 79 GLY A C 1
ATOM 594 O O . GLY A 1 79 ? -19.466 9.638 -0.495 1.00 96.38 79 GLY A O 1
ATOM 595 N N . VAL A 1 80 ? -17.545 9.322 0.626 1.00 95.25 80 VAL A N 1
ATOM 596 C CA . VAL A 1 80 ? -16.655 9.697 -0.483 1.00 95.25 80 VAL A CA 1
ATOM 597 C C . VAL A 1 80 ? -16.841 8.756 -1.675 1.00 95.25 80 VAL A C 1
ATOM 599 O O . VAL A 1 80 ? -16.996 9.233 -2.797 1.00 95.25 80 VAL A O 1
ATOM 602 N N . PHE A 1 81 ? -16.908 7.442 -1.447 1.00 94.12 81 PHE A N 1
ATOM 603 C CA . PHE A 1 81 ? -17.152 6.459 -2.507 1.00 94.12 81 PHE A CA 1
ATOM 604 C C . PHE A 1 81 ? -18.495 6.672 -3.212 1.00 94.12 81 PHE A C 1
ATOM 606 O O . PHE A 1 81 ? -18.548 6.623 -4.439 1.00 94.12 81 PHE A O 1
ATOM 613 N N . LEU A 1 82 ? -19.571 6.954 -2.468 1.00 95.19 82 LEU A N 1
ATOM 614 C CA . LEU A 1 82 ? -20.880 7.252 -3.057 1.00 95.19 82 LEU A CA 1
ATOM 615 C C . LEU A 1 82 ? -20.854 8.531 -3.899 1.00 95.19 82 LEU A C 1
ATOM 617 O O . LEU A 1 82 ? -21.415 8.551 -4.992 1.00 95.19 82 LEU A O 1
ATOM 621 N N . ILE A 1 83 ? -20.186 9.582 -3.415 1.00 96.12 83 ILE A N 1
ATOM 622 C CA . ILE A 1 83 ? -20.046 10.850 -4.143 1.00 96.12 83 ILE A CA 1
ATOM 623 C C . ILE A 1 83 ? -19.259 10.637 -5.439 1.00 96.12 83 ILE A C 1
ATOM 625 O O . ILE A 1 83 ? -19.713 11.058 -6.501 1.00 96.12 83 ILE A O 1
ATOM 629 N N . ILE A 1 84 ? -18.110 9.957 -5.375 1.00 94.69 84 ILE A N 1
ATOM 630 C CA . ILE A 1 84 ? -17.296 9.648 -6.559 1.00 94.69 84 ILE A CA 1
ATOM 631 C C . ILE A 1 84 ? -18.093 8.786 -7.544 1.00 94.69 84 ILE A C 1
ATOM 633 O O . ILE A 1 84 ? -18.087 9.072 -8.740 1.00 94.69 84 ILE A O 1
ATOM 637 N N . GLY A 1 85 ? -18.815 7.775 -7.051 1.00 93.12 85 GLY A N 1
ATOM 638 C CA . GLY A 1 85 ? -19.670 6.917 -7.870 1.00 93.12 85 GLY A CA 1
ATOM 639 C C . GLY A 1 85 ? -20.779 7.694 -8.582 1.00 93.12 85 GLY A C 1
ATOM 640 O O . GLY A 1 85 ? -20.972 7.516 -9.780 1.00 93.12 85 GLY A O 1
ATOM 641 N N . LEU A 1 86 ? -21.459 8.608 -7.883 1.00 95.88 86 LEU A N 1
ATOM 642 C CA . LEU A 1 86 ? -22.456 9.502 -8.482 1.00 95.88 86 LEU A CA 1
ATOM 643 C C . LEU A 1 86 ? -21.837 10.386 -9.566 1.00 95.88 86 LEU A C 1
ATOM 645 O O . LEU A 1 86 ? -22.359 10.446 -10.676 1.00 95.88 86 LEU A O 1
ATOM 649 N N . ILE A 1 87 ? -20.710 11.040 -9.274 1.00 95.81 87 ILE A N 1
ATOM 650 C CA . ILE A 1 87 ? -20.013 11.892 -10.248 1.00 95.81 87 ILE A CA 1
ATOM 651 C C . ILE A 1 87 ? -19.622 11.089 -11.494 1.00 95.81 87 ILE A C 1
ATOM 653 O O . ILE A 1 87 ? -19.796 11.585 -12.602 1.00 95.81 87 ILE A O 1
ATOM 657 N N . GLY A 1 88 ? -19.134 9.858 -11.324 1.00 90.75 88 GLY A N 1
ATOM 658 C CA . GLY A 1 88 ? -18.759 8.973 -12.429 1.00 90.75 88 GLY A CA 1
ATOM 659 C C . GLY A 1 88 ? -19.931 8.445 -13.264 1.00 90.75 88 GLY A C 1
ATOM 660 O O . GLY A 1 88 ? -19.696 7.930 -14.346 1.00 90.75 88 GLY A O 1
ATOM 661 N N . ILE A 1 89 ? -21.178 8.553 -12.789 1.00 92.62 89 ILE A N 1
ATOM 662 C CA . ILE A 1 89 ? -22.378 8.228 -13.582 1.00 92.62 89 ILE A CA 1
ATOM 663 C C . ILE A 1 89 ? -22.826 9.434 -14.416 1.00 92.62 89 ILE A C 1
ATOM 665 O O . ILE A 1 89 ? -23.307 9.272 -15.534 1.00 92.62 89 ILE A O 1
ATOM 669 N N . PHE A 1 90 ? -22.700 10.647 -13.870 1.00 85.94 90 PHE A N 1
ATOM 670 C CA . PHE A 1 90 ? -23.125 11.883 -14.538 1.00 85.94 90 PHE A CA 1
ATOM 671 C C . PHE A 1 90 ? -22.069 12.477 -15.482 1.00 85.94 90 PHE A C 1
ATOM 673 O O . PHE A 1 90 ? -22.349 13.480 -16.144 1.00 85.94 90 PHE A O 1
ATOM 680 N N . LYS A 1 91 ? -20.875 11.885 -15.543 1.00 58.25 91 LYS A N 1
ATOM 681 C CA . LYS A 1 91 ? -19.773 12.279 -16.419 1.00 58.25 91 LYS A CA 1
ATOM 682 C C . LYS A 1 91 ? -19.330 11.102 -17.272 1.00 58.25 91 LYS A C 1
ATOM 684 O O . LYS A 1 91 ? -19.120 11.334 -18.481 1.00 58.25 91 LYS A O 1
#

pLDDT: mean 91.04, std 5.51, range [58.25, 96.38]

Foldseek 3Di:
DPPVVVVVVVVVVVVCVVCPPPPLVVVLVVVCVVPVVCNVVSVVVSVVVVVVVVVVVCVVVVVCCVPPNPVVVVVVVVVVVVVVVVVVVVD

Radius of gyration: 17.48 Å; chains: 1; bounding box: 41×33×40 Å

Secondary structure (DSSP, 8-state):
--HHHHHHHHHHHHHHHHHTT-HHHHHHHHHHHH-GGGHHHHHHHHHHHHHHHHHHHHHHHHHHHHHH-HHHHHHHHHHHHHHHHHHHHH-